Protein AF-A0A699Q006-F1 (afdb_monomer_lite)

Foldseek 3Di:
DWDFDADPNDTDIHDDDDDPCVCVVVVVVVVVVVDDPVRLVVLLVVLCVVPVPDPDDDPVNVCSNVVSCCVPVHDPDPPPD

Organism: Tanacetum cinerariifolium (NCBI:txid118510)

Structure (mmCIF, N/CA/C/O backbone):
data_AF-A0A699Q006-F1
#
_entry.id   AF-A0A699Q006-F1
#
loop_
_atom_site.group_PDB
_atom_site.id
_atom_site.type_symbol
_atom_site.label_atom_id
_atom_site.label_alt_id
_atom_site.label_comp_id
_atom_site.label_asym_id
_atom_site.label_entity_id
_atom_site.label_seq_id
_atom_site.pdbx_PDB_ins_code
_atom_site.Cartn_x
_atom_site.Cartn_y
_atom_site.Cartn_z
_atom_site.occupancy
_atom_site.B_iso_or_equiv
_atom_site.auth_seq_id
_atom_site.auth_comp_id
_atom_site.auth_asym_id
_atom_site.auth_atom_id
_atom_site.pdbx_PDB_model_num
ATOM 1 N N . ASP A 1 1 ? 6.322 -7.078 -18.989 1.00 56.66 1 ASP A N 1
ATOM 2 C CA . ASP A 1 1 ? 5.435 -6.011 -19.499 1.00 56.66 1 ASP A CA 1
ATOM 3 C C . ASP A 1 1 ? 4.049 -6.101 -18.891 1.00 56.66 1 ASP A C 1
ATOM 5 O O . ASP A 1 1 ? 3.629 -7.175 -18.480 1.00 56.66 1 ASP A O 1
ATOM 9 N N . TYR A 1 2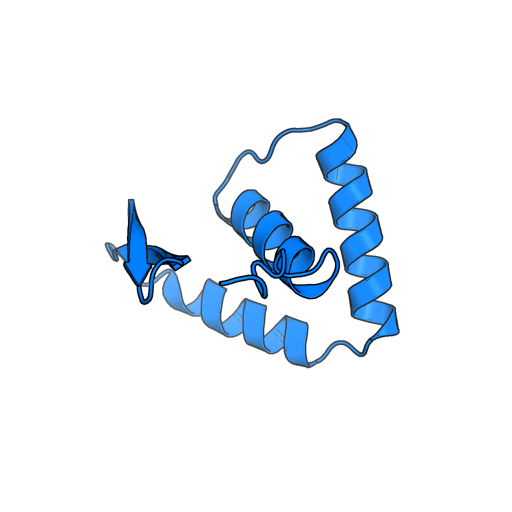 ? 3.328 -4.989 -18.800 1.00 57.34 2 TYR A N 1
ATOM 10 C CA . TYR A 1 2 ? 1.931 -4.979 -18.369 1.00 57.34 2 TYR A CA 1
ATOM 11 C C . TYR A 1 2 ? 1.096 -4.150 -19.341 1.00 57.34 2 TYR A C 1
ATOM 13 O O . TYR A 1 2 ? 1.608 -3.263 -20.020 1.00 57.34 2 TYR A O 1
ATOM 21 N N . GLN A 1 3 ? -0.191 -4.462 -19.414 1.00 61.81 3 GLN A N 1
ATOM 22 C CA . GLN A 1 3 ? -1.175 -3.696 -20.161 1.00 61.81 3 GLN A CA 1
ATOM 23 C C . GLN A 1 3 ? -2.293 -3.282 -19.219 1.00 61.81 3 GLN A C 1
ATOM 25 O O . GLN A 1 3 ? -2.742 -4.064 -18.383 1.00 61.81 3 GLN A O 1
ATOM 30 N N . ILE A 1 4 ? -2.753 -2.048 -19.369 1.00 59.84 4 ILE A N 1
ATOM 31 C CA . ILE A 1 4 ? -3.999 -1.605 -18.758 1.00 59.84 4 ILE A CA 1
ATOM 32 C C . ILE A 1 4 ? -5.108 -2.031 -19.716 1.00 59.84 4 ILE A C 1
ATOM 34 O O . ILE A 1 4 ? -5.080 -1.678 -20.894 1.00 59.84 4 ILE A O 1
ATOM 38 N N . ILE A 1 5 ? -6.042 -2.837 -19.226 1.00 69.44 5 ILE A N 1
ATOM 39 C CA . ILE A 1 5 ? -7.225 -3.274 -19.967 1.00 69.44 5 ILE A CA 1
ATOM 40 C C . ILE A 1 5 ? -8.466 -2.682 -19.311 1.00 69.44 5 ILE A C 1
ATOM 42 O O . ILE A 1 5 ? -8.495 -2.505 -18.099 1.00 69.44 5 ILE A O 1
ATOM 46 N N . GLU A 1 6 ? -9.503 -2.401 -20.087 1.00 72.94 6 GLU A N 1
ATOM 47 C CA . GLU A 1 6 ? -10.772 -1.905 -19.559 1.00 72.94 6 GLU A CA 1
ATOM 48 C C . GLU A 1 6 ? -11.797 -3.044 -19.533 1.00 72.94 6 GLU A C 1
ATOM 50 O O . GLU A 1 6 ? -12.054 -3.689 -20.550 1.00 72.94 6 GLU A O 1
ATOM 55 N N . LEU A 1 7 ? -12.352 -3.330 -18.356 1.00 61.06 7 LEU A N 1
ATOM 56 C CA . LEU A 1 7 ? -13.391 -4.339 -18.153 1.00 61.06 7 LEU A CA 1
ATOM 57 C C . LEU A 1 7 ? -14.548 -3.680 -17.408 1.00 61.06 7 LEU A C 1
ATOM 59 O O . LEU A 1 7 ? -14.338 -3.085 -16.356 1.00 61.06 7 LEU A O 1
ATOM 63 N N . ASN A 1 8 ? -15.770 -3.771 -17.933 1.00 72.75 8 ASN A N 1
ATOM 64 C CA . ASN A 1 8 ? -16.949 -3.129 -17.332 1.00 72.75 8 ASN A CA 1
ATOM 65 C C . ASN A 1 8 ? -16.732 -1.631 -17.018 1.00 72.75 8 ASN A C 1
ATOM 67 O O . ASN A 1 8 ? -17.101 -1.169 -15.938 1.00 72.75 8 ASN A O 1
ATOM 71 N N . ASN A 1 9 ? -16.093 -0.893 -17.934 1.00 74.88 9 ASN A N 1
ATOM 72 C CA . ASN A 1 9 ? -15.734 0.526 -17.781 1.00 74.88 9 ASN A CA 1
ATOM 73 C C . ASN A 1 9 ? -14.806 0.822 -16.587 1.00 74.88 9 ASN A C 1
ATOM 75 O O . ASN A 1 9 ? -14.811 1.922 -16.037 1.00 74.88 9 ASN A O 1
ATOM 79 N N . LYS A 1 10 ? -14.032 -0.175 -16.137 1.00 51.84 10 LYS A N 1
ATOM 80 C CA . LYS A 1 10 ? -13.023 -0.021 -15.085 1.00 51.84 10 LYS A CA 1
ATOM 81 C C . LYS A 1 10 ? -11.652 -0.473 -15.591 1.00 51.84 10 LYS A C 1
ATOM 83 O O . LYS A 1 10 ? -11.567 -1.529 -16.224 1.00 51.84 10 LYS A O 1
ATOM 88 N N . PRO A 1 11 ? -10.576 0.285 -15.318 1.00 51.56 11 PRO A N 1
ATOM 89 C CA . PRO A 1 11 ? -9.229 -0.112 -15.698 1.00 51.56 11 PRO A CA 1
ATOM 90 C C . PRO A 1 11 ? -8.714 -1.233 -14.783 1.00 51.56 11 PRO A C 1
ATOM 92 O O . PRO A 1 11 ? -8.784 -1.145 -13.559 1.00 51.56 11 PRO A O 1
ATOM 95 N N . TYR A 1 12 ? -8.158 -2.280 -15.386 1.00 56.12 12 TYR A N 1
ATOM 96 C CA . TYR A 1 12 ? -7.495 -3.397 -14.724 1.00 56.12 12 TYR A CA 1
ATOM 97 C C . TYR A 1 12 ? -6.082 -3.565 -15.271 1.00 56.12 12 TYR A C 1
ATOM 99 O O . TYR A 1 12 ? -5.835 -3.465 -16.472 1.00 56.12 12 TYR A O 1
ATOM 107 N N . TYR A 1 13 ? -5.147 -3.896 -14.388 1.00 63.06 13 TYR A N 1
ATOM 108 C CA . TYR A 1 13 ? -3.784 -4.225 -14.780 1.00 63.06 13 TYR A CA 1
ATOM 109 C C . TYR A 1 13 ? -3.715 -5.695 -15.202 1.00 63.06 13 TYR A C 1
ATOM 111 O O . TYR A 1 13 ? -3.780 -6.603 -14.375 1.00 63.06 13 TYR A O 1
ATOM 119 N N . LYS A 1 14 ? -3.572 -5.939 -16.505 1.00 57.94 14 LYS A N 1
ATOM 120 C CA . LYS A 1 14 ? -3.259 -7.253 -17.068 1.00 57.94 14 LYS A CA 1
ATOM 121 C C . LYS A 1 14 ? -1.747 -7.370 -17.212 1.00 57.94 14 LYS A C 1
ATOM 123 O O . LYS A 1 14 ? -1.145 -6.830 -18.138 1.00 57.94 14 LYS A O 1
ATOM 128 N N . VAL A 1 15 ? -1.117 -8.076 -16.285 1.00 63.19 15 VAL A N 1
ATOM 129 C CA . VAL A 1 15 ? 0.330 -8.321 -16.326 1.00 63.19 15 VAL A CA 1
ATOM 130 C C . VAL A 1 15 ? 0.632 -9.390 -17.387 1.00 63.19 15 VAL A C 1
ATOM 132 O O . VAL A 1 15 ? 0.014 -10.455 -17.386 1.00 63.19 15 VAL A O 1
ATOM 135 N N . ILE A 1 16 ? 1.553 -9.105 -18.315 1.00 58.09 16 ILE A N 1
ATOM 136 C CA . ILE A 1 16 ? 1.939 -10.001 -19.417 1.00 58.09 16 ILE A CA 1
ATOM 137 C C . ILE A 1 16 ? 3.300 -10.625 -19.103 1.00 58.09 16 ILE A C 1
ATOM 139 O O . ILE A 1 16 ? 4.293 -9.939 -18.859 1.00 58.09 16 ILE A O 1
ATOM 143 N N . ARG A 1 17 ? 3.323 -11.959 -19.078 1.00 56.12 17 ARG A N 1
ATOM 144 C CA . ARG A 1 17 ? 4.471 -12.761 -18.638 1.00 56.12 17 ARG A CA 1
ATOM 145 C C . ARG A 1 17 ? 5.576 -12.842 -19.680 1.00 56.12 17 ARG A C 1
ATOM 147 O O . ARG A 1 17 ? 5.286 -13.112 -20.840 1.00 56.12 17 ARG A O 1
ATOM 154 N N . ALA A 1 18 ? 6.818 -12.774 -19.202 1.00 55.75 18 ALA A N 1
ATOM 155 C CA . ALA A 1 18 ? 7.978 -13.336 -19.888 1.00 55.75 18 ALA A CA 1
ATOM 156 C C . ALA A 1 18 ? 8.704 -14.432 -19.059 1.00 55.75 18 ALA A C 1
ATOM 158 O O . ALA A 1 18 ? 9.321 -15.291 -19.677 1.00 55.75 18 ALA A O 1
ATOM 159 N N . ASP A 1 19 ? 8.606 -14.469 -17.709 1.00 56.06 19 ASP A N 1
ATOM 160 C CA . ASP A 1 19 ? 9.537 -15.268 -16.866 1.00 56.06 19 ASP A CA 1
ATOM 161 C C . ASP A 1 19 ? 9.128 -15.581 -15.377 1.00 56.06 19 ASP A C 1
ATOM 163 O O . ASP A 1 19 ? 9.917 -15.405 -14.457 1.00 56.06 19 ASP A O 1
ATOM 167 N N . ASP A 1 20 ? 7.932 -16.111 -15.076 1.00 52.88 20 ASP A N 1
ATOM 168 C CA . ASP A 1 20 ? 7.576 -16.691 -13.739 1.00 52.88 20 ASP A CA 1
ATOM 169 C C . ASP A 1 20 ? 7.443 -15.778 -12.486 1.00 52.88 20 ASP A C 1
ATOM 171 O O . ASP A 1 20 ? 7.065 -16.237 -11.405 1.00 52.88 20 ASP A O 1
ATOM 175 N N . THR A 1 21 ? 7.549 -14.456 -12.615 1.00 57.31 21 THR A N 1
ATOM 176 C CA . THR A 1 21 ? 7.354 -13.434 -11.549 1.00 57.31 21 THR A CA 1
ATOM 177 C C . THR A 1 21 ? 5.961 -13.390 -10.871 1.00 57.31 21 THR A C 1
ATOM 179 O O . THR A 1 21 ? 5.713 -12.586 -9.972 1.00 57.31 21 THR A O 1
ATOM 182 N N . HIS A 1 22 ? 5.032 -14.275 -11.242 1.00 55.41 22 HIS A N 1
ATOM 183 C CA . HIS A 1 22 ? 3.664 -14.327 -10.703 1.00 55.41 22 HIS A CA 1
ATOM 184 C C . HIS A 1 22 ? 3.563 -14.905 -9.293 1.00 55.41 22 HIS A C 1
ATOM 186 O O . HIS A 1 22 ? 2.577 -14.645 -8.602 1.00 55.41 22 HIS A O 1
ATOM 192 N N . GLN A 1 23 ? 4.585 -15.638 -8.844 1.00 53.75 23 GLN A N 1
ATOM 193 C CA . GLN A 1 23 ? 4.672 -16.059 -7.449 1.00 53.75 23 GLN A CA 1
ATOM 194 C C . GLN A 1 23 ? 4.715 -14.857 -6.503 1.00 53.75 23 GLN A C 1
ATOM 196 O O . GLN A 1 23 ? 4.044 -14.886 -5.482 1.00 53.75 23 GLN A O 1
ATOM 201 N N . LEU A 1 24 ? 5.424 -13.775 -6.847 1.00 57.8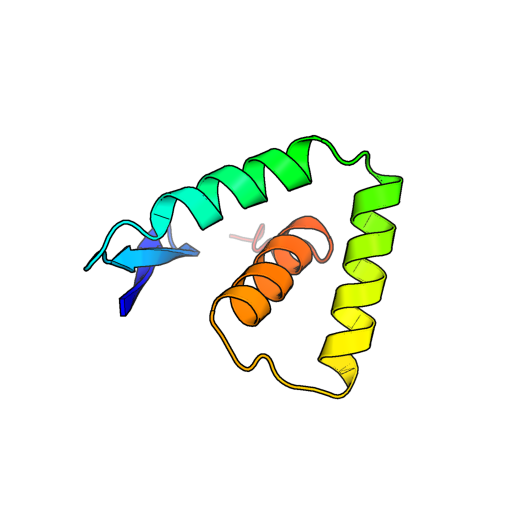1 24 LEU A N 1
ATOM 202 C CA . LEU A 1 24 ? 5.530 -12.596 -5.979 1.00 57.81 24 LEU A CA 1
ATOM 203 C C . LEU A 1 24 ? 4.179 -11.898 -5.776 1.00 57.81 24 LEU A C 1
ATOM 205 O O . LEU A 1 24 ? 3.857 -11.534 -4.652 1.00 57.81 24 LEU A O 1
ATOM 209 N N . TYR A 1 25 ? 3.356 -11.779 -6.822 1.00 62.00 25 TYR A N 1
ATOM 210 C CA . TYR A 1 25 ? 2.020 -11.175 -6.737 1.00 62.00 25 TYR A CA 1
ATOM 211 C C . TYR A 1 25 ? 1.062 -11.989 -5.855 1.00 62.00 25 TYR A C 1
ATOM 213 O O . TYR A 1 25 ? 0.421 -11.442 -4.958 1.00 62.00 25 TYR A O 1
ATOM 221 N N . VAL A 1 26 ? 0.984 -13.307 -6.085 1.00 65.56 26 VAL A N 1
ATOM 222 C CA . VAL A 1 26 ? 0.120 -14.199 -5.296 1.00 65.56 26 VAL A CA 1
ATOM 223 C C . VAL A 1 26 ? 0.602 -14.256 -3.849 1.00 65.56 26 VAL A C 1
ATOM 225 O O . VAL A 1 26 ? -0.201 -14.069 -2.941 1.00 65.56 26 VAL A O 1
ATOM 228 N N . SER A 1 27 ? 1.909 -14.425 -3.631 1.00 70.44 27 SER A N 1
ATOM 229 C CA . SER A 1 27 ? 2.505 -14.437 -2.294 1.00 70.44 27 SER A CA 1
ATOM 230 C C . SER A 1 27 ? 2.269 -13.126 -1.553 1.00 70.44 27 SER A C 1
ATOM 232 O O . SER A 1 27 ? 1.929 -13.153 -0.377 1.00 70.44 27 SER A O 1
ATOM 234 N N . PHE A 1 28 ? 2.377 -11.978 -2.224 1.00 72.94 28 PHE A N 1
ATOM 235 C CA . PHE A 1 28 ? 2.151 -10.683 -1.589 1.00 72.94 28 PHE A CA 1
ATOM 236 C C . PHE A 1 28 ? 0.685 -10.462 -1.203 1.00 72.94 28 PHE A C 1
ATOM 238 O O . PHE A 1 28 ? 0.400 -10.054 -0.081 1.00 72.94 28 PHE A O 1
ATOM 245 N N . LEU A 1 29 ? -0.264 -10.794 -2.085 1.00 77.00 29 LEU A N 1
ATOM 246 C CA . LEU A 1 29 ? -1.687 -10.740 -1.739 1.00 77.00 29 LEU A CA 1
ATOM 247 C C . LEU A 1 29 ? -2.040 -11.715 -0.609 1.00 77.00 29 LEU A C 1
ATOM 249 O O . LEU A 1 29 ? -2.851 -11.385 0.253 1.00 77.00 29 LEU A O 1
ATOM 253 N N . SER A 1 30 ? -1.429 -12.900 -0.587 1.00 79.00 30 SER A N 1
ATOM 254 C CA . SER A 1 30 ? -1.565 -13.846 0.521 1.00 79.00 30 SER A CA 1
ATOM 255 C C . SER A 1 30 ? -0.981 -13.303 1.828 1.00 79.00 30 SER A C 1
ATOM 257 O O . SER A 1 30 ? -1.584 -13.526 2.870 1.00 79.00 30 SER A O 1
ATOM 259 N N . LEU A 1 31 ? 0.135 -12.566 1.789 1.00 79.88 31 LEU A N 1
ATOM 260 C CA . LEU A 1 31 ? 0.697 -11.891 2.964 1.00 79.88 31 LEU A CA 1
ATOM 261 C C . LEU A 1 31 ? -0.247 -10.809 3.498 1.00 79.88 31 LEU A C 1
ATOM 263 O O . LEU A 1 31 ? -0.541 -10.814 4.687 1.00 79.88 31 LEU A O 1
ATOM 267 N N . LEU A 1 32 ? -0.787 -9.948 2.628 1.00 83.19 32 LEU A N 1
ATOM 268 C CA . LEU A 1 32 ? -1.748 -8.912 3.030 1.00 83.19 32 LEU A CA 1
ATOM 269 C C . LEU A 1 32 ? -3.021 -9.494 3.664 1.00 83.19 32 LEU A C 1
ATOM 271 O O . LEU A 1 32 ? -3.616 -8.859 4.525 1.00 83.19 32 LEU A O 1
ATOM 275 N N . ARG A 1 33 ? -3.439 -10.706 3.273 1.00 82.69 33 ARG A N 1
ATOM 276 C CA . ARG A 1 33 ? -4.588 -11.399 3.887 1.00 82.69 33 ARG A CA 1
ATOM 277 C C . ARG A 1 33 ? -4.344 -11.861 5.325 1.00 82.69 33 ARG A C 1
ATOM 279 O O . ARG A 1 33 ? -5.316 -12.176 6.002 1.00 82.69 33 ARG A O 1
ATOM 286 N N . ASN A 1 34 ? -3.088 -11.945 5.761 1.00 86.62 34 ASN A N 1
ATOM 287 C CA . ASN A 1 34 ? -2.740 -12.324 7.132 1.00 86.62 34 ASN A CA 1
ATOM 288 C C . ASN A 1 34 ? -2.695 -11.124 8.085 1.00 86.62 34 ASN A C 1
ATOM 290 O O . ASN A 1 34 ? -2.553 -11.330 9.286 1.00 86.62 34 ASN A O 1
ATOM 294 N N . PHE A 1 35 ? -2.785 -9.901 7.562 1.00 87.62 35 PHE A N 1
ATOM 295 C CA . PHE A 1 35 ? -2.852 -8.689 8.364 1.00 87.62 35 PHE A CA 1
ATOM 296 C C . PHE A 1 35 ? -4.283 -8.419 8.795 1.00 87.62 35 PHE A C 1
ATOM 298 O O . PHE A 1 35 ? -5.228 -8.564 8.009 1.00 87.62 35 PHE A O 1
ATOM 305 N N . ASP A 1 36 ? -4.433 -8.027 10.054 1.00 90.31 36 ASP A N 1
ATOM 306 C CA . ASP A 1 36 ? -5.699 -7.496 10.515 1.00 90.31 36 ASP A CA 1
ATOM 307 C C . ASP A 1 36 ? -5.911 -6.067 9.986 1.00 90.31 36 ASP A C 1
ATOM 309 O O . ASP A 1 36 ? -5.131 -5.513 9.203 1.00 90.31 36 ASP A O 1
ATOM 313 N N . LYS A 1 37 ? -7.042 -5.471 10.352 1.00 86.38 37 LYS A N 1
ATOM 314 C CA . LYS A 1 37 ? -7.392 -4.138 9.871 1.00 86.38 37 LYS A CA 1
ATOM 315 C C . LYS A 1 37 ? -6.406 -3.070 10.363 1.00 86.38 37 LYS A C 1
ATOM 317 O O . LYS A 1 37 ? -6.102 -2.161 9.594 1.00 86.38 37 LYS A O 1
ATOM 322 N N . GLU A 1 38 ? -5.937 -3.166 11.606 1.00 91.12 38 GLU A N 1
ATOM 323 C CA . GLU A 1 38 ? -5.037 -2.176 12.208 1.00 91.12 38 GLU A CA 1
ATOM 324 C C . GLU A 1 38 ? -3.663 -2.236 11.535 1.00 91.12 38 GLU A C 1
ATOM 326 O O . GLU A 1 38 ? -3.111 -1.200 11.156 1.00 91.12 38 GLU A O 1
ATOM 331 N N . ASP A 1 39 ? -3.171 -3.447 11.270 1.00 93.25 39 ASP A N 1
ATOM 332 C CA . ASP A 1 39 ? -1.950 -3.689 10.502 1.00 93.25 39 ASP A CA 1
ATOM 333 C C . ASP A 1 39 ? -2.033 -3.080 9.093 1.00 93.25 39 ASP A C 1
ATOM 335 O O . ASP A 1 39 ? -1.104 -2.409 8.630 1.00 93.25 39 ASP A O 1
ATOM 339 N N . LEU A 1 40 ? -3.157 -3.280 8.393 1.00 89.75 40 LEU A N 1
ATOM 340 C CA . LEU A 1 40 ? -3.355 -2.737 7.048 1.00 89.75 40 LEU A CA 1
ATOM 341 C C . LEU A 1 40 ? -3.498 -1.204 7.047 1.00 89.75 40 LEU A C 1
ATOM 343 O O . LEU A 1 40 ? -2.999 -0.552 6.128 1.00 89.75 40 LEU A O 1
ATOM 347 N N . GLU A 1 41 ? -4.133 -0.613 8.062 1.00 90.12 41 GLU A N 1
ATOM 348 C CA . GLU A 1 41 ? -4.225 0.846 8.227 1.00 90.12 41 GLU A CA 1
ATOM 349 C C . GLU A 1 41 ? -2.852 1.470 8.521 1.00 90.12 41 GLU A C 1
ATOM 351 O O . GLU A 1 41 ? -2.492 2.492 7.923 1.00 90.12 41 GLU A O 1
ATOM 356 N N . ALA A 1 42 ? -2.051 0.833 9.380 1.00 94.88 42 ALA A N 1
ATOM 357 C CA . ALA A 1 42 ? -0.679 1.247 9.661 1.00 94.88 42 ALA A CA 1
ATOM 358 C C . ALA A 1 42 ? 0.196 1.158 8.402 1.00 94.88 42 ALA A C 1
ATOM 360 O O . ALA A 1 42 ? 0.897 2.116 8.056 1.00 94.88 42 ALA A O 1
ATOM 361 N N . LEU A 1 43 ? 0.098 0.049 7.662 1.00 92.88 43 LEU A N 1
ATOM 362 C CA . LEU A 1 43 ? 0.781 -0.125 6.382 1.00 92.88 43 LEU A CA 1
ATOM 363 C C . LEU A 1 43 ? 0.369 0.956 5.375 1.00 92.88 43 LEU A C 1
ATOM 365 O O . LEU A 1 43 ? 1.228 1.541 4.713 1.00 92.88 43 LEU A O 1
ATOM 369 N N . TRP A 1 44 ? -0.925 1.269 5.278 1.00 93.50 44 TRP A N 1
ATOM 370 C CA . TRP A 1 44 ? -1.411 2.328 4.399 1.00 93.50 44 TRP A CA 1
ATOM 371 C C . TRP A 1 44 ? -0.857 3.707 4.777 1.00 93.50 44 TRP A C 1
ATOM 373 O O . TRP A 1 44 ? -0.472 4.485 3.901 1.00 93.50 44 TRP A O 1
ATOM 383 N N . SER A 1 45 ? -0.749 4.009 6.073 1.00 94.88 45 SER A N 1
ATOM 384 C CA . SER A 1 45 ? -0.131 5.251 6.546 1.00 94.88 45 SER A CA 1
ATOM 385 C C . SER A 1 45 ? 1.331 5.370 6.109 1.00 94.88 45 SER A C 1
ATOM 387 O O . SER A 1 45 ? 1.723 6.407 5.575 1.00 94.88 45 SER A O 1
ATOM 389 N N . LEU A 1 46 ? 2.117 4.298 6.257 1.00 94.75 46 LEU A N 1
ATOM 390 C CA . LEU A 1 46 ? 3.524 4.265 5.839 1.00 94.75 46 LEU A CA 1
ATOM 391 C C . LEU A 1 46 ? 3.683 4.440 4.326 1.00 94.75 46 LEU A C 1
ATOM 393 O O . LEU A 1 46 ? 4.582 5.140 3.859 1.00 94.75 46 LEU A O 1
ATOM 397 N N . VAL A 1 47 ? 2.800 3.814 3.548 1.00 92.56 47 VAL A N 1
ATOM 398 C CA . VAL A 1 47 ? 2.797 3.927 2.087 1.00 92.56 47 VAL A CA 1
ATOM 399 C C . VAL A 1 47 ? 2.502 5.363 1.661 1.00 92.56 47 VAL A C 1
ATOM 401 O O . VAL A 1 47 ? 3.248 5.915 0.850 1.00 92.56 47 VAL A O 1
ATOM 404 N N . LYS A 1 48 ? 1.503 6.016 2.263 1.00 93.88 48 LYS A N 1
ATOM 405 C CA . LYS A 1 48 ? 1.235 7.442 2.024 1.00 93.88 48 LYS A CA 1
ATOM 406 C C . LYS A 1 48 ? 2.413 8.328 2.413 1.00 93.88 48 LYS A C 1
ATOM 408 O O . LYS A 1 48 ? 2.781 9.210 1.644 1.00 93.88 48 LYS A O 1
ATOM 413 N N . GLU A 1 49 ? 3.020 8.098 3.574 1.00 95.38 49 GLU A N 1
ATOM 414 C CA . GLU A 1 49 ? 4.172 8.878 4.033 1.00 95.38 49 GLU A CA 1
ATOM 415 C C . GLU A 1 49 ? 5.340 8.766 3.047 1.00 95.38 49 GLU A C 1
ATOM 417 O O . GLU A 1 49 ? 5.858 9.781 2.575 1.00 95.38 49 GLU A O 1
ATOM 422 N N . ARG A 1 50 ? 5.692 7.540 2.646 1.00 93.44 50 ARG A N 1
ATOM 423 C CA . ARG A 1 50 ? 6.768 7.277 1.685 1.00 93.44 50 ARG A CA 1
ATOM 424 C C . ARG A 1 50 ? 6.520 7.969 0.345 1.00 93.44 50 ARG A C 1
ATOM 426 O O . ARG A 1 50 ? 7.429 8.605 -0.195 1.00 93.44 50 ARG A O 1
ATOM 433 N N . PHE A 1 51 ? 5.304 7.864 -0.187 1.00 93.50 51 PHE A N 1
ATOM 434 C CA . PHE A 1 51 ? 4.970 8.415 -1.502 1.00 93.50 51 PHE A CA 1
ATOM 435 C C . PHE A 1 51 ? 4.489 9.876 -1.474 1.00 93.50 51 PHE A C 1
ATOM 437 O O . PHE A 1 51 ? 4.256 10.461 -2.528 1.00 93.50 51 PHE A O 1
ATOM 444 N N . SER A 1 52 ? 4.428 10.511 -0.298 1.00 93.44 52 SER A N 1
ATOM 445 C CA . SER A 1 52 ? 4.148 11.951 -0.176 1.00 93.44 52 SER A CA 1
ATOM 446 C C . SER A 1 52 ? 5.268 12.824 -0.754 1.00 93.44 52 SER A C 1
ATOM 448 O O . SER A 1 52 ? 5.016 13.910 -1.273 1.00 93.44 52 SER A O 1
ATOM 450 N N . THR A 1 53 ? 6.512 12.340 -0.688 1.00 90.62 53 THR A N 1
ATOM 451 C CA . THR A 1 53 ? 7.714 13.068 -1.130 1.00 90.62 53 THR A CA 1
ATOM 452 C C . THR A 1 53 ? 8.450 12.375 -2.272 1.00 90.62 53 THR A C 1
ATOM 454 O O . THR A 1 53 ? 9.269 12.999 -2.950 1.00 90.62 53 THR A O 1
ATOM 457 N N . THR A 1 54 ? 8.168 11.092 -2.513 1.00 92.50 54 THR A N 1
ATOM 458 C CA . THR A 1 54 ? 8.842 10.297 -3.542 1.00 92.50 54 THR A CA 1
ATOM 459 C C . THR A 1 54 ? 7.839 9.675 -4.499 1.00 92.50 54 THR A C 1
ATOM 461 O O . THR A 1 54 ? 6.772 9.231 -4.099 1.00 92.50 54 THR A O 1
ATOM 464 N N . LYS A 1 55 ? 8.175 9.639 -5.791 1.00 89.50 55 LYS A N 1
ATOM 465 C CA . LYS A 1 55 ? 7.370 8.912 -6.776 1.00 89.50 55 LYS A CA 1
ATOM 466 C C . LYS A 1 55 ? 7.717 7.420 -6.733 1.00 89.50 55 LYS A C 1
ATOM 468 O O . LYS A 1 55 ? 8.888 7.100 -6.494 1.00 89.50 55 LYS A O 1
ATOM 473 N N . PRO A 1 56 ? 6.753 6.528 -7.010 1.00 89.56 56 PRO A N 1
ATOM 474 C CA . PRO A 1 56 ? 7.042 5.126 -7.279 1.00 89.56 56 PRO A CA 1
ATOM 475 C C . PRO A 1 56 ? 8.145 4.974 -8.329 1.00 89.56 56 PRO A C 1
ATOM 477 O O . PRO A 1 56 ? 8.184 5.718 -9.312 1.00 89.56 56 PRO A O 1
ATOM 480 N N . LYS A 1 57 ? 9.079 4.044 -8.100 1.00 87.19 57 LYS A N 1
ATOM 481 C CA . LYS A 1 57 ? 10.223 3.822 -9.005 1.00 87.19 57 LYS A CA 1
ATOM 482 C C . LYS A 1 57 ? 10.172 2.483 -9.728 1.00 87.19 57 LYS A C 1
ATOM 484 O O . LYS A 1 57 ? 10.936 2.270 -10.665 1.00 87.19 57 LYS A O 1
ATOM 489 N N . ASN A 1 58 ? 9.340 1.563 -9.256 1.00 79.88 58 ASN A N 1
ATOM 490 C CA . ASN A 1 58 ? 9.239 0.213 -9.782 1.00 79.88 58 ASN A CA 1
ATOM 491 C C . ASN A 1 58 ? 7.803 -0.309 -9.668 1.00 79.88 58 ASN A C 1
ATOM 493 O O . ASN A 1 58 ? 6.960 0.272 -8.987 1.00 79.88 58 ASN A O 1
ATOM 497 N N . PHE A 1 59 ? 7.567 -1.455 -10.304 1.00 76.19 59 PHE A N 1
ATOM 498 C CA . PHE A 1 59 ? 6.267 -2.116 -10.305 1.00 76.19 59 PHE A CA 1
ATOM 499 C C . PHE A 1 59 ? 5.733 -2.397 -8.896 1.00 76.19 59 PHE A C 1
ATOM 501 O O . PHE A 1 59 ? 4.544 -2.232 -8.660 1.00 76.19 59 PHE A O 1
ATOM 508 N N . SER A 1 60 ? 6.586 -2.814 -7.959 1.00 78.31 60 SER A N 1
ATOM 509 C CA . SER A 1 60 ? 6.157 -3.131 -6.594 1.00 78.31 60 SER A CA 1
ATOM 510 C C . SER A 1 60 ? 5.690 -1.890 -5.833 1.00 78.31 60 SER A C 1
ATOM 512 O O . SER A 1 60 ? 4.708 -1.965 -5.103 1.00 78.31 60 SER A O 1
ATOM 514 N N . ASP A 1 61 ? 6.363 -0.753 -6.022 1.00 85.69 61 ASP A N 1
ATOM 515 C CA . ASP A 1 61 ? 5.978 0.536 -5.450 1.00 85.69 61 ASP A CA 1
ATOM 516 C C . ASP A 1 61 ? 4.620 0.996 -6.015 1.00 85.69 61 ASP A C 1
ATOM 518 O O . ASP A 1 61 ? 3.726 1.341 -5.243 1.00 85.69 61 ASP A O 1
ATOM 522 N N . ASP A 1 62 ? 4.446 0.939 -7.344 1.00 85.12 62 ASP A N 1
ATOM 523 C CA . ASP A 1 62 ? 3.181 1.279 -8.016 1.00 85.12 62 ASP A CA 1
ATOM 524 C C . ASP A 1 62 ? 2.043 0.361 -7.558 1.00 85.12 62 ASP A C 1
ATOM 526 O O . ASP A 1 62 ? 0.956 0.810 -7.195 1.00 85.12 62 ASP A O 1
ATOM 530 N N . PHE A 1 63 ? 2.308 -0.943 -7.537 1.00 81.19 63 PHE A N 1
ATOM 531 C CA . PHE A 1 63 ? 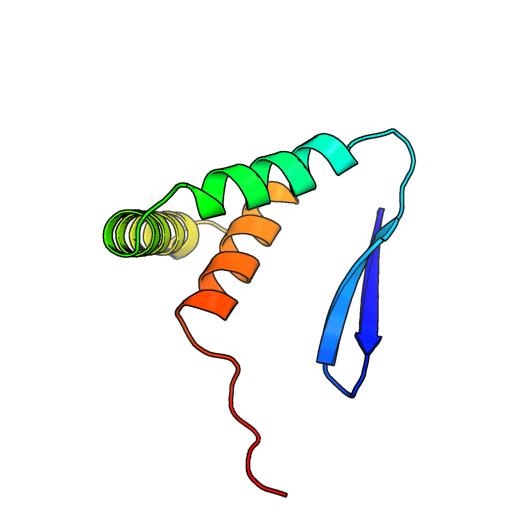1.345 -1.954 -7.135 1.00 81.19 63 PHE A CA 1
ATOM 532 C C . PHE A 1 63 ? 0.895 -1.769 -5.682 1.00 81.19 63 PHE A C 1
ATOM 534 O O . PHE A 1 63 ? -0.302 -1.858 -5.401 1.00 81.19 63 PHE A O 1
ATOM 541 N N . LEU A 1 64 ? 1.828 -1.488 -4.767 1.00 86.12 64 LEU A N 1
ATOM 542 C CA . LEU A 1 64 ? 1.542 -1.266 -3.351 1.00 86.12 64 LEU A CA 1
ATOM 543 C C . LEU A 1 64 ? 0.667 -0.028 -3.139 1.00 86.12 64 LEU A C 1
ATOM 545 O O . LEU A 1 64 ? -0.343 -0.104 -2.438 1.00 86.12 64 LEU A O 1
ATOM 549 N N . LEU A 1 65 ? 1.041 1.090 -3.768 1.00 89.38 65 LEU A N 1
ATOM 550 C CA . LEU A 1 65 ? 0.319 2.355 -3.662 1.00 89.38 65 LEU A CA 1
ATOM 551 C C . LEU A 1 65 ? -1.105 2.233 -4.219 1.00 89.38 65 LEU A C 1
ATOM 553 O O . LEU A 1 65 ? -2.056 2.615 -3.543 1.00 89.38 65 LEU A O 1
ATOM 557 N N . VAL A 1 66 ? -1.265 1.647 -5.410 1.00 85.94 66 VAL A N 1
ATOM 558 C CA . VAL A 1 66 ? -2.579 1.475 -6.050 1.00 85.94 66 VAL A CA 1
ATOM 559 C C . VAL A 1 66 ? -3.458 0.496 -5.274 1.00 85.94 66 VAL A C 1
ATOM 561 O O . VAL A 1 66 ? -4.627 0.785 -5.033 1.00 85.94 66 VAL A O 1
ATOM 564 N N . THR A 1 67 ? -2.919 -0.655 -4.861 1.00 84.38 67 THR A N 1
ATOM 565 C CA . THR A 1 67 ? -3.711 -1.694 -4.180 1.00 84.38 67 THR A CA 1
ATOM 566 C C . THR A 1 67 ? -4.258 -1.195 -2.845 1.00 84.38 67 THR A C 1
ATOM 568 O O . THR A 1 67 ? -5.453 -1.336 -2.585 1.00 84.38 67 THR A O 1
ATOM 571 N N . LEU A 1 68 ? -3.409 -0.585 -2.011 1.00 87.81 68 LEU A N 1
ATOM 572 C CA . LEU A 1 68 ? -3.843 -0.049 -0.719 1.00 87.81 68 LEU A CA 1
ATOM 573 C C . LEU A 1 68 ? -4.685 1.224 -0.885 1.00 87.81 68 LEU A C 1
ATOM 575 O O . LEU A 1 68 ? -5.662 1.391 -0.160 1.00 87.81 68 LEU A O 1
ATOM 579 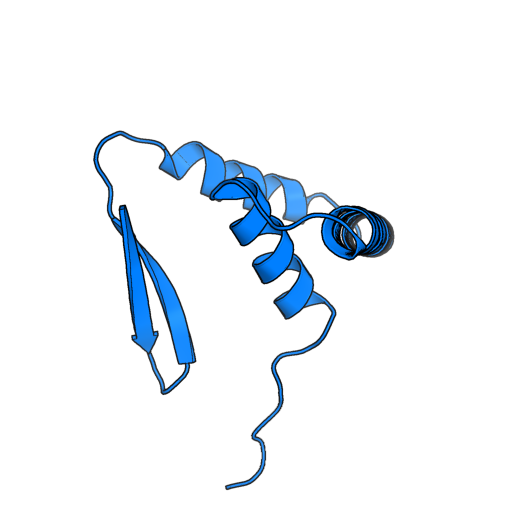N N . GLY A 1 69 ? -4.393 2.064 -1.884 1.00 89.38 69 GLY A N 1
ATOM 580 C CA . GLY A 1 69 ? -5.222 3.224 -2.220 1.00 89.38 69 GLY A CA 1
ATOM 581 C C . GLY A 1 69 ? -6.657 2.827 -2.567 1.00 89.38 69 GLY A C 1
ATOM 582 O O . GLY A 1 69 ? -7.599 3.329 -1.962 1.00 89.38 69 GLY A O 1
ATOM 583 N N . VAL A 1 70 ? -6.849 1.837 -3.446 1.00 85.69 70 VAL A N 1
ATOM 584 C CA . VAL A 1 70 ? -8.189 1.310 -3.779 1.00 85.69 70 VAL A CA 1
ATOM 585 C C . VAL A 1 70 ? -8.899 0.737 -2.547 1.00 85.69 70 VAL A C 1
ATOM 587 O O . VAL A 1 70 ? -10.116 0.882 -2.412 1.00 85.69 70 VAL A O 1
ATOM 590 N N . MET A 1 71 ? -8.154 0.093 -1.647 1.00 83.62 71 MET A N 1
ATOM 591 C CA . MET A 1 71 ? -8.695 -0.524 -0.435 1.00 83.62 71 MET A CA 1
ATOM 592 C C . MET A 1 71 ? -9.163 0.510 0.605 1.00 83.62 71 MET A C 1
ATOM 594 O O . MET A 1 71 ? -10.182 0.281 1.256 1.00 83.62 71 MET A O 1
ATOM 598 N N . PHE A 1 72 ? -8.456 1.639 0.746 1.00 85.44 72 PHE A N 1
ATOM 599 C CA . PHE A 1 72 ? -8.660 2.600 1.839 1.00 85.44 72 PHE A CA 1
ATOM 600 C C . PHE A 1 72 ? -9.209 3.975 1.427 1.00 85.44 72 PHE A C 1
ATOM 602 O O . PHE A 1 72 ? -9.929 4.587 2.213 1.00 85.44 72 PHE A O 1
ATOM 609 N N . GLU A 1 73 ? -8.910 4.481 0.228 1.00 82.12 73 GLU A N 1
ATOM 610 C CA . GLU A 1 73 ? -9.388 5.797 -0.242 1.00 82.12 73 GLU A CA 1
ATOM 611 C C . GLU A 1 73 ? -10.771 5.741 -0.919 1.00 82.12 73 GLU A C 1
ATOM 613 O O . GLU A 1 73 ? -11.405 6.784 -1.061 1.00 82.12 73 GLU A O 1
ATOM 618 N N . LYS A 1 74 ? -11.286 4.526 -1.185 1.00 69.38 74 LYS A N 1
ATOM 619 C CA . LYS A 1 74 ? -12.523 4.147 -1.910 1.00 69.38 74 LYS A CA 1
ATOM 620 C C . LYS A 1 74 ? -12.377 4.045 -3.438 1.00 69.38 74 LYS A C 1
ATOM 622 O O . LYS A 1 74 ? -11.647 4.818 -4.050 1.00 69.38 74 LYS A O 1
ATOM 627 N N . PRO A 1 75 ? -13.166 3.160 -4.088 1.00 50.25 75 PRO A N 1
ATOM 628 C CA . PRO A 1 75 ? -13.560 3.378 -5.471 1.00 50.25 75 PRO A CA 1
ATOM 629 C C . PRO A 1 75 ? -14.469 4.606 -5.485 1.00 50.25 75 PRO A C 1
ATOM 631 O O . PRO A 1 75 ? -15.481 4.617 -4.780 1.00 50.25 75 PRO A O 1
ATOM 634 N N . ASP A 1 76 ? -14.122 5.635 -6.253 1.00 42.88 76 ASP A N 1
ATOM 635 C CA . ASP A 1 76 ? -15.065 6.719 -6.481 1.00 42.88 76 ASP A CA 1
ATOM 636 C C . ASP A 1 76 ? -16.334 6.115 -7.088 1.00 42.88 76 ASP A C 1
ATOM 638 O O . ASP A 1 76 ? -16.340 5.421 -8.113 1.00 42.88 76 ASP A O 1
ATOM 642 N N . VAL A 1 77 ? -17.404 6.279 -6.331 1.00 45.78 77 VAL A N 1
ATOM 643 C CA . VAL A 1 77 ? -18.734 5.854 -6.673 1.00 45.78 77 VAL A CA 1
ATOM 644 C C . VAL A 1 77 ? -19.237 6.916 -7.641 1.00 45.78 77 VAL A C 1
ATOM 646 O O . VAL A 1 77 ? -19.977 7.817 -7.264 1.00 45.78 77 VAL A O 1
ATOM 649 N N . HIS A 1 78 ? -18.969 6.717 -8.930 1.00 43.22 78 HIS A N 1
ATOM 650 C CA . HIS A 1 78 ? -20.048 6.908 -9.89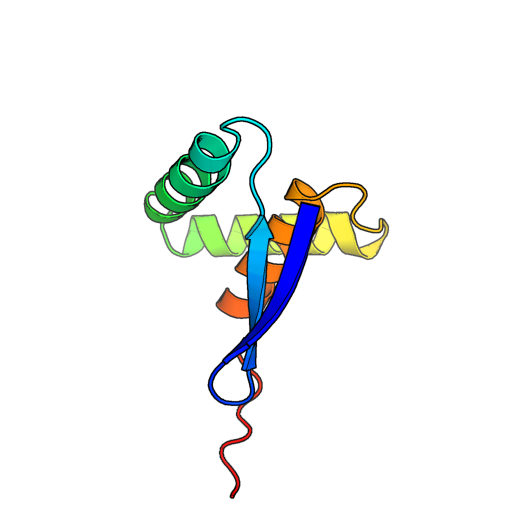6 1.00 43.22 78 HIS A CA 1
ATOM 651 C C . HIS A 1 78 ? -21.116 5.824 -9.635 1.00 43.22 78 HIS A C 1
ATOM 653 O O . HIS A 1 78 ? -21.278 4.868 -10.382 1.00 43.22 78 HIS A O 1
ATOM 659 N N . ALA A 1 79 ? -21.823 5.960 -8.509 1.00 46.19 79 ALA A N 1
ATOM 660 C CA . ALA A 1 79 ? -23.246 5.678 -8.413 1.00 46.19 79 ALA A CA 1
ATOM 661 C C . ALA A 1 79 ? -23.923 7.033 -8.574 1.00 46.19 79 ALA A C 1
ATOM 663 O O . ALA A 1 79 ? -24.268 7.708 -7.608 1.00 46.19 79 ALA A O 1
ATOM 664 N N . GLN A 1 80 ? -24.014 7.450 -9.827 1.00 42.09 80 GLN A N 1
ATOM 665 C CA . GLN A 1 80 ? -25.074 8.288 -10.352 1.00 42.09 80 GLN A CA 1
ATOM 666 C C . GLN A 1 80 ? -25.024 8.104 -11.8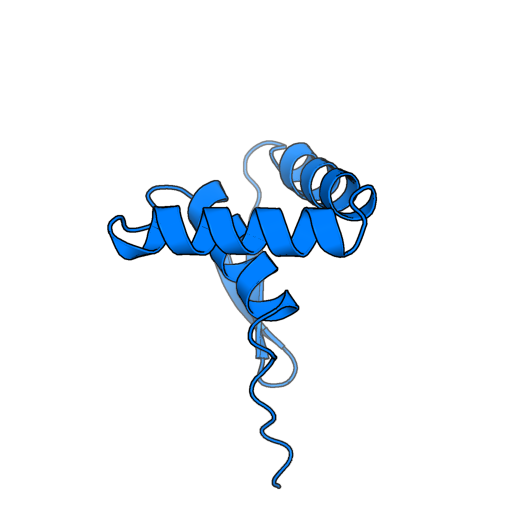72 1.00 42.09 80 GLN A C 1
ATOM 668 O O . GLN A 1 80 ? -24.071 8.548 -12.513 1.00 42.09 80 GLN A O 1
ATOM 673 N N . ILE A 1 81 ? -26.101 7.466 -12.354 1.00 36.50 81 ILE A N 1
ATOM 674 C CA . ILE A 1 81 ? -26.538 7.173 -13.733 1.00 36.50 81 ILE A CA 1
ATOM 675 C C . ILE A 1 81 ? -25.996 5.875 -14.340 1.00 36.50 81 ILE A C 1
ATOM 677 O O . ILE A 1 81 ? -24.804 5.807 -14.698 1.00 36.50 81 ILE A O 1
#

Sequence (81 aa):
DYQIIELNNKPYYKVIRADDTHQLYVSFLSLLRNFDKEDLEALWSLVKERFSTTKPKNFSDDFLLVTLGVMFEKPDVHAQI

Secondary structure (DSSP, 8-state):
-EEEEEETTEEEEEE--SSSTHHHHHHHHHHHTTS-HHHHHHHHHHHHHHHHHS---SHHHHHHHHHHHHHHT--------

Radius of gyration: 14.4 Å; chains: 1; bounding box: 37×30×32 Å

pLDDT: mean 74.4, std 16.58, range [36.5, 95.38]